Protein AF-A0A484I7B0-F1 (afdb_monomer_lite)

Structure (mmCIF, N/CA/C/O backbone):
data_AF-A0A484I7B0-F1
#
_entry.id   AF-A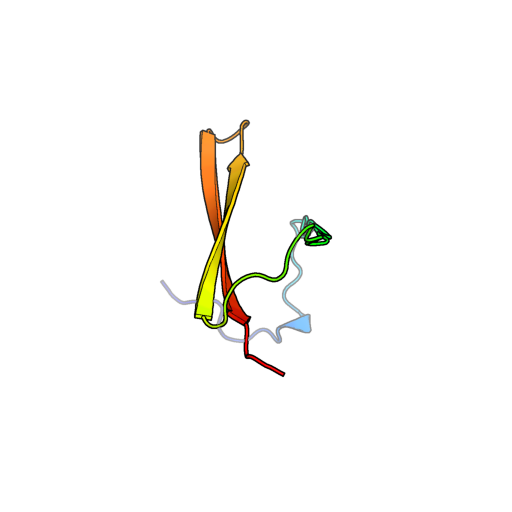0A484I7B0-F1
#
loop_
_atom_site.group_PDB
_atom_site.id
_atom_site.type_symbol
_atom_site.label_atom_id
_atom_site.label_alt_id
_atom_site.label_comp_id
_atom_site.label_asym_id
_atom_site.label_entity_id
_atom_site.label_seq_id
_atom_site.pdbx_PDB_ins_code
_atom_site.Cartn_x
_atom_site.Cartn_y
_atom_site.Cartn_z
_atom_site.occupancy
_atom_site.B_iso_or_equiv
_atom_site.auth_seq_id
_atom_site.auth_comp_id
_atom_site.auth_asym_id
_atom_site.auth_atom_id
_atom_site.pdbx_PDB_model_num
ATOM 1 N N . MET A 1 1 ? 17.805 -30.172 -14.012 1.00 34.59 1 MET A N 1
ATOM 2 C CA . MET A 1 1 ? 18.388 -28.838 -13.766 1.00 34.59 1 MET A CA 1
ATOM 3 C C . MET A 1 1 ? 18.579 -28.718 -12.265 1.00 34.59 1 MET A C 1
ATOM 5 O O . MET A 1 1 ? 17.629 -28.449 -11.546 1.00 34.59 1 MET A O 1
ATOM 9 N N . THR A 1 2 ? 19.751 -29.122 -11.787 1.00 42.06 2 THR A N 1
ATOM 10 C CA . THR A 1 2 ? 20.112 -29.201 -10.368 1.00 42.06 2 THR A CA 1
ATOM 11 C C . THR A 1 2 ? 20.369 -27.800 -9.826 1.00 42.06 2 THR A C 1
ATOM 13 O O . THR A 1 2 ? 21.225 -27.091 -10.353 1.00 42.06 2 THR A O 1
ATOM 16 N N . GLY A 1 3 ? 19.611 -27.408 -8.802 1.00 44.22 3 GLY A N 1
ATOM 17 C CA . GLY A 1 3 ? 19.859 -26.195 -8.032 1.00 44.22 3 GLY A CA 1
ATOM 18 C C . GLY A 1 3 ? 21.238 -26.229 -7.377 1.00 44.22 3 GLY A C 1
ATOM 19 O O . GLY A 1 3 ? 21.772 -27.299 -7.082 1.00 44.22 3 GLY A O 1
ATOM 20 N N . GLN A 1 4 ? 21.815 -25.045 -7.178 1.00 54.16 4 GLN A N 1
ATOM 21 C CA . GLN A 1 4 ? 23.032 -24.837 -6.399 1.00 54.16 4 GLN A CA 1
ATOM 22 C C . GLN A 1 4 ? 22.790 -25.318 -4.962 1.00 54.16 4 GLN A C 1
ATOM 24 O O . GLN A 1 4 ? 22.264 -24.593 -4.124 1.00 54.16 4 GLN A O 1
ATOM 29 N N . GLN A 1 5 ? 23.128 -26.576 -4.699 1.00 56.84 5 GLN A N 1
ATOM 30 C CA . GLN A 1 5 ? 23.004 -27.210 -3.397 1.00 56.84 5 GLN A CA 1
ATOM 31 C C . GLN A 1 5 ? 24.399 -27.276 -2.775 1.00 56.84 5 GLN A C 1
ATOM 33 O O . GLN A 1 5 ? 25.244 -28.024 -3.259 1.00 56.84 5 GLN A O 1
ATOM 38 N N . GLY A 1 6 ? 24.641 -26.482 -1.725 1.00 57.47 6 GLY A N 1
ATOM 39 C CA . GLY A 1 6 ? 25.815 -26.666 -0.862 1.00 57.47 6 GLY A CA 1
ATOM 40 C C . GLY A 1 6 ? 26.596 -25.425 -0.432 1.00 57.47 6 GLY A C 1
ATOM 41 O O . GLY A 1 6 ? 27.550 -25.595 0.317 1.00 57.47 6 GLY A O 1
ATOM 42 N N . LEU A 1 7 ? 26.232 -24.208 -0.849 1.00 60.59 7 LEU A N 1
ATOM 43 C CA . LEU A 1 7 ? 26.917 -23.002 -0.368 1.00 60.59 7 LEU A CA 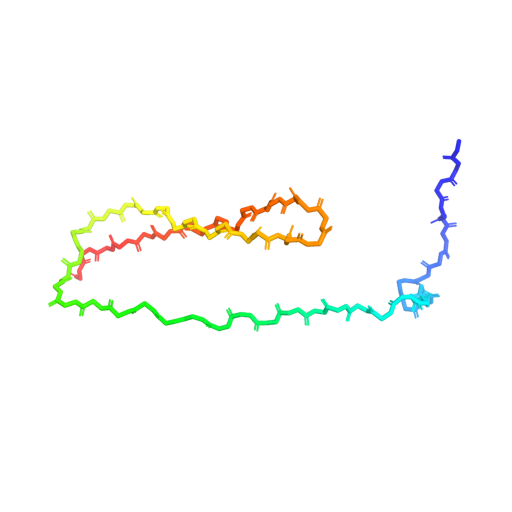1
ATOM 44 C C . LEU A 1 7 ? 26.177 -22.399 0.838 1.00 60.59 7 LEU A C 1
ATOM 46 O O . LEU A 1 7 ? 24.956 -22.220 0.764 1.00 60.59 7 LEU A O 1
ATOM 50 N N . PRO A 1 8 ? 26.876 -22.0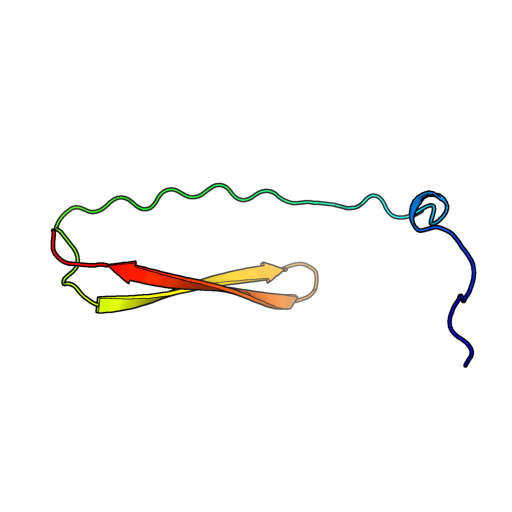79 1.943 1.00 58.28 8 PRO A N 1
ATOM 51 C CA . PRO A 1 8 ? 26.327 -21.244 3.003 1.00 58.28 8 PRO A CA 1
ATOM 52 C C . PRO A 1 8 ? 25.820 -19.929 2.401 1.00 58.28 8 PRO A C 1
ATOM 54 O O . PRO A 1 8 ? 26.465 -19.365 1.522 1.00 58.28 8 PRO A O 1
ATOM 57 N N . VAL A 1 9 ? 24.693 -19.398 2.887 1.00 58.12 9 VAL A N 1
ATOM 58 C CA . VAL A 1 9 ? 24.125 -18.127 2.383 1.00 58.12 9 VAL A CA 1
ATOM 59 C C . VAL A 1 9 ? 25.152 -16.982 2.431 1.00 58.12 9 VAL A C 1
ATOM 61 O O . VAL A 1 9 ? 25.150 -16.120 1.560 1.00 58.12 9 VAL A O 1
ATOM 64 N N . SER A 1 10 ? 26.084 -17.016 3.391 1.00 59.09 10 SER A N 1
ATOM 65 C CA . SER A 1 10 ? 27.202 -16.071 3.511 1.00 59.09 10 SER A CA 1
ATOM 66 C C . SER A 1 10 ? 28.211 -16.112 2.357 1.00 59.09 10 SER A C 1
ATOM 68 O O . SER A 1 10 ? 28.980 -15.170 2.195 1.00 59.09 10 SER A O 1
ATOM 70 N N . GLU A 1 11 ? 28.240 -17.192 1.577 1.00 58.34 11 GLU A N 1
ATOM 71 C CA . GLU A 1 11 ? 29.152 -17.400 0.444 1.00 58.34 11 GLU A CA 1
ATOM 72 C C . GLU A 1 11 ? 28.481 -17.137 -0.911 1.00 58.34 11 GLU A C 1
ATOM 74 O O . GLU A 1 11 ? 29.130 -17.199 -1.957 1.00 58.34 11 GLU A O 1
ATOM 79 N N . ILE A 1 12 ? 27.189 -16.794 -0.918 1.00 61.72 12 ILE A N 1
ATOM 80 C CA . ILE A 1 12 ? 26.502 -16.330 -2.122 1.00 61.72 12 ILE A CA 1
ATOM 81 C C . ILE A 1 12 ? 26.917 -14.875 -2.364 1.00 61.72 12 ILE A C 1
ATOM 83 O O . ILE A 1 12 ? 26.275 -13.930 -1.908 1.00 61.72 12 ILE A O 1
ATOM 87 N N . ILE A 1 13 ? 28.022 -14.684 -3.087 1.00 55.94 13 ILE A N 1
ATOM 88 C CA . ILE A 1 13 ? 28.460 -13.357 -3.524 1.00 55.94 13 ILE A CA 1
ATOM 89 C C . ILE A 1 13 ? 27.527 -12.891 -4.649 1.00 55.94 13 ILE A C 1
ATOM 91 O O . ILE A 1 13 ? 27.653 -13.301 -5.807 1.00 55.94 13 ILE A O 1
ATOM 95 N N . SER A 1 14 ? 26.570 -12.026 -4.309 1.00 59.06 14 SER A N 1
ATOM 96 C CA . SER A 1 14 ? 25.759 -11.327 -5.306 1.00 59.06 14 SER A CA 1
ATOM 97 C C . SER A 1 14 ? 26.633 -10.322 -6.061 1.00 59.06 14 SER A C 1
ATOM 99 O O . SER A 1 14 ? 27.050 -9.308 -5.508 1.00 59.06 14 SER A O 1
ATOM 101 N N . HIS A 1 15 ? 26.910 -10.588 -7.340 1.00 62.88 15 HIS A N 1
ATOM 102 C CA . HIS A 1 15 ? 27.632 -9.659 -8.225 1.00 62.88 15 HIS A CA 1
ATOM 103 C C . HIS A 1 15 ? 26.753 -8.485 -8.689 1.00 62.88 15 HIS A C 1
ATOM 105 O O . HIS A 1 15 ? 27.253 -7.499 -9.228 1.00 62.88 15 HIS A O 1
ATOM 111 N N . HIS A 1 16 ? 25.442 -8.576 -8.464 1.00 61.38 16 HIS A N 1
ATOM 112 C CA . HIS A 1 16 ? 24.516 -7.468 -8.623 1.00 61.38 16 HIS A CA 1
ATOM 113 C C . HIS A 1 16 ? 24.333 -6.801 -7.263 1.00 61.38 16 HIS A C 1
ATOM 115 O O . HIS A 1 16 ? 23.873 -7.439 -6.313 1.00 61.38 16 HIS A O 1
ATOM 121 N N . GLN A 1 17 ? 24.702 -5.521 -7.160 1.00 58.16 17 GLN A N 1
ATOM 122 C CA . GLN A 1 17 ? 24.341 -4.725 -5.991 1.00 58.16 17 GLN A CA 1
ATOM 123 C C . GLN A 1 17 ? 22.826 -4.782 -5.825 1.00 58.16 17 GLN A C 1
ATOM 125 O O . GLN A 1 17 ? 22.086 -4.406 -6.739 1.00 58.16 17 GLN A O 1
ATOM 130 N N . ASN A 1 18 ? 22.383 -5.251 -4.660 1.00 58.09 18 ASN A N 1
ATOM 131 C CA . ASN A 1 18 ? 20.983 -5.169 -4.291 1.00 58.09 18 ASN A CA 1
ATOM 132 C C . ASN A 1 18 ? 20.621 -3.679 -4.256 1.00 58.09 18 ASN A C 1
ATOM 134 O O . ASN A 1 18 ? 21.154 -2.924 -3.443 1.00 58.09 18 ASN A O 1
ATOM 138 N N . LYS A 1 19 ? 19.777 -3.229 -5.186 1.00 65.81 19 LYS A N 1
ATOM 139 C CA . LYS A 1 19 ? 19.239 -1.867 -5.170 1.00 65.81 19 LYS A CA 1
ATOM 140 C C . LYS A 1 19 ? 18.000 -1.876 -4.291 1.00 65.81 19 LYS A C 1
ATOM 142 O O . LYS A 1 19 ? 16.880 -1.917 -4.787 1.00 65.81 19 LYS A O 1
ATOM 147 N N . GLU A 1 20 ? 18.212 -1.917 -2.984 1.00 64.12 20 GLU A N 1
ATOM 148 C CA . GLU A 1 20 ? 17.118 -1.781 -2.030 1.00 64.12 20 GLU A CA 1
ATOM 149 C C . GLU A 1 20 ? 16.640 -0.329 -2.017 1.00 64.12 20 GLU A C 1
ATOM 151 O O . GLU A 1 20 ? 17.431 0.608 -1.899 1.00 64.12 20 GLU A O 1
ATOM 156 N N . VAL A 1 21 ? 15.330 -0.145 -2.174 1.00 66.44 21 VAL A N 1
ATOM 157 C CA . VAL A 1 21 ? 14.677 1.161 -2.109 1.00 66.44 21 VAL A CA 1
ATOM 158 C C . VAL A 1 21 ? 13.793 1.164 -0.873 1.00 66.44 21 VAL A C 1
ATOM 160 O O . VAL A 1 21 ? 12.800 0.443 -0.805 1.00 66.44 21 VAL A O 1
ATOM 163 N N . PHE A 1 22 ? 14.163 1.977 0.114 1.00 67.75 22 PHE A N 1
ATOM 164 C CA . PHE A 1 22 ? 13.342 2.200 1.296 1.00 67.75 22 PHE A CA 1
ATOM 165 C C . PHE A 1 22 ? 12.386 3.363 1.026 1.00 67.75 22 PHE A C 1
ATOM 167 O O . PHE A 1 22 ? 12.831 4.486 0.790 1.00 67.75 22 PHE A O 1
ATOM 174 N N . ILE A 1 23 ? 11.080 3.096 1.043 1.00 67.12 23 ILE A N 1
ATOM 175 C CA . ILE A 1 23 ? 10.044 4.105 0.793 1.00 67.12 23 ILE A CA 1
ATOM 176 C C . ILE A 1 23 ? 9.323 4.387 2.118 1.00 67.12 23 ILE A C 1
ATOM 178 O O . ILE A 1 23 ? 8.366 3.685 2.450 1.00 67.12 23 ILE A O 1
ATOM 182 N N . PRO A 1 24 ? 9.780 5.373 2.915 1.00 68.75 24 PRO A N 1
ATOM 183 C CA . PRO A 1 24 ? 9.075 5.764 4.125 1.00 68.75 24 PRO A CA 1
ATOM 184 C C . PRO A 1 24 ? 7.780 6.488 3.748 1.00 68.75 24 PRO A C 1
ATOM 186 O O . PRO A 1 24 ? 7.784 7.388 2.909 1.00 68.75 24 PRO A O 1
ATOM 189 N N . PHE A 1 25 ? 6.677 6.130 4.397 1.00 65.06 25 PHE A N 1
ATOM 190 C CA . PHE A 1 25 ? 5.416 6.847 4.254 1.00 65.06 25 PHE A CA 1
ATOM 191 C C . PHE A 1 25 ? 4.772 7.082 5.616 1.00 65.06 25 PHE A C 1
ATOM 193 O O . PHE A 1 25 ? 4.896 6.273 6.536 1.00 65.06 25 PHE A O 1
ATOM 200 N N . THR A 1 26 ? 4.060 8.201 5.714 1.00 69.94 26 THR A N 1
ATOM 201 C CA . THR A 1 26 ? 3.281 8.585 6.888 1.00 69.94 26 THR A CA 1
ATOM 202 C C . THR A 1 26 ? 1.844 8.781 6.448 1.00 69.94 26 THR A C 1
ATOM 204 O O . THR A 1 26 ? 1.579 9.525 5.505 1.00 69.94 26 THR A O 1
ATOM 207 N N . ILE A 1 27 ? 0.918 8.122 7.135 1.00 68.38 27 ILE A N 1
ATOM 208 C CA . ILE A 1 27 ? -0.515 8.310 6.928 1.00 68.38 27 ILE A CA 1
ATOM 209 C C . ILE A 1 27 ? -0.981 9.316 7.974 1.00 68.38 27 ILE A C 1
ATOM 211 O O . ILE A 1 27 ? -0.903 9.049 9.171 1.00 68.38 27 ILE A O 1
ATOM 215 N N . SER A 1 28 ? -1.426 10.486 7.526 1.00 71.75 28 SER A N 1
ATOM 216 C CA . SER A 1 28 ? -2.096 11.472 8.369 1.00 71.75 28 SER A CA 1
ATOM 217 C C . SER A 1 28 ? -3.594 11.468 8.077 1.00 71.75 28 SER A C 1
ATOM 219 O O . SER A 1 28 ? -4.021 11.202 6.954 1.00 71.75 28 SER A O 1
ATOM 221 N N . GLN A 1 29 ? -4.398 11.754 9.100 1.00 68.56 29 GLN A N 1
ATOM 222 C CA . GLN A 1 29 ? -5.854 11.803 8.988 1.00 68.56 29 GLN A CA 1
ATOM 223 C C . GLN A 1 29 ? -6.387 13.146 9.482 1.00 68.56 29 GLN A C 1
ATOM 225 O O . GLN A 1 29 ? -5.873 13.713 10.446 1.00 68.56 29 GLN A O 1
ATOM 230 N N . THR A 1 30 ? -7.434 13.642 8.828 1.00 74.50 30 THR A N 1
ATOM 231 C CA . THR A 1 30 ? -8.182 14.834 9.254 1.00 74.50 30 THR A CA 1
ATOM 232 C C . THR A 1 30 ? -9.407 14.484 10.106 1.00 74.50 30 THR A C 1
ATOM 234 O O . THR A 1 30 ? -9.881 15.333 10.854 1.00 74.50 30 THR A O 1
ATOM 237 N N . PHE A 1 31 ? -9.894 13.240 10.035 1.00 74.19 31 PHE A N 1
ATOM 238 C CA . PHE A 1 31 ? -10.990 12.689 10.837 1.00 74.19 31 PHE A CA 1
ATOM 239 C C . PHE A 1 31 ? -10.716 11.195 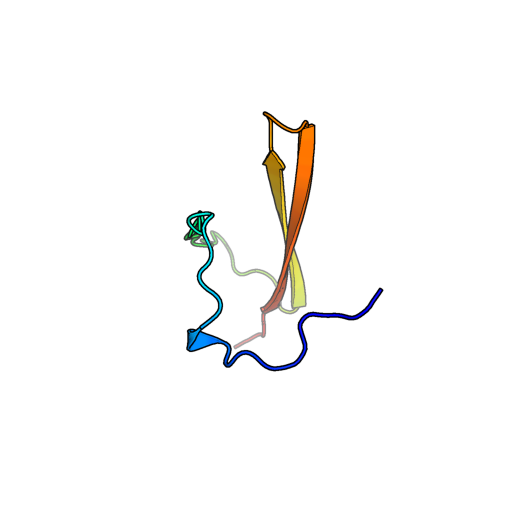11.090 1.00 74.19 31 PHE A C 1
ATOM 241 O O . PHE A 1 31 ? -10.142 10.564 10.198 1.00 74.19 31 PHE A O 1
ATOM 248 N N . PRO A 1 32 ? -11.066 10.619 12.258 1.00 77.75 32 PRO A N 1
ATOM 249 C CA . PRO A 1 32 ? -10.853 9.196 12.505 1.00 77.75 32 PRO A CA 1
ATOM 250 C C . PRO A 1 32 ? -11.589 8.350 11.467 1.00 77.75 32 PRO A C 1
ATOM 252 O O . PRO A 1 32 ? -12.789 8.523 11.241 1.00 77.75 32 PRO A O 1
ATOM 255 N N . PHE A 1 33 ? -10.867 7.426 10.837 1.00 76.94 33 PHE A N 1
ATOM 256 C CA . PHE A 1 33 ? -11.512 6.372 10.069 1.00 76.94 33 PHE A CA 1
ATOM 257 C C . PHE A 1 33 ? -12.405 5.546 11.005 1.00 76.94 33 PHE A C 1
ATOM 259 O O . PHE A 1 33 ? -12.003 5.276 12.139 1.00 76.94 33 PHE A O 1
ATOM 266 N N . PRO A 1 34 ? -13.595 5.123 10.549 1.00 85.69 34 PRO A N 1
ATOM 267 C CA . PRO A 1 34 ? -14.398 4.161 11.287 1.00 85.69 34 PRO A CA 1
ATOM 268 C C . PRO A 1 34 ? -13.585 2.910 11.627 1.00 85.69 34 PRO A C 1
ATOM 270 O O . PRO A 1 34 ? -12.663 2.538 10.889 1.00 85.69 34 PRO A O 1
ATOM 273 N N . SER A 1 35 ? -13.962 2.226 12.704 1.00 89.69 35 SER A N 1
ATOM 274 C CA . SER A 1 35 ? -13.423 0.901 12.985 1.00 89.69 35 SER A CA 1
ATOM 275 C C . SER A 1 35 ? -13.665 -0.030 11.791 1.00 89.69 35 SER A C 1
ATOM 277 O O . SER A 1 35 ? -14.717 -0.005 11.145 1.00 89.69 35 SER A O 1
ATOM 279 N N . GLY A 1 36 ? -12.655 -0.818 11.432 1.00 90.88 36 GLY A N 1
ATOM 280 C CA . GLY A 1 36 ? -12.734 -1.675 10.259 1.00 90.88 36 GLY A CA 1
ATOM 281 C C . GLY A 1 36 ? -11.397 -2.193 9.756 1.00 90.88 36 GLY A C 1
ATOM 282 O O . GLY A 1 36 ? -10.323 -1.822 10.229 1.00 90.88 36 GLY A O 1
ATOM 283 N N . ASN A 1 37 ? -11.489 -3.069 8.760 1.00 92.88 37 ASN A N 1
ATOM 284 C CA . ASN A 1 37 ? -10.342 -3.610 8.047 1.00 92.88 37 ASN A CA 1
ATOM 285 C C . ASN A 1 37 ? -10.161 -2.844 6.741 1.00 92.88 37 ASN A C 1
ATOM 287 O O . ASN A 1 37 ? -11.107 -2.695 5.966 1.00 92.88 37 ASN A O 1
ATOM 291 N N . TYR A 1 38 ? -8.940 -2.391 6.495 1.00 87.75 38 TYR A N 1
ATOM 292 C CA . TYR A 1 38 ? -8.583 -1.607 5.326 1.00 87.75 38 TYR A CA 1
ATOM 293 C C . TYR A 1 38 ? -7.423 -2.264 4.595 1.00 87.75 38 TYR A C 1
ATOM 295 O O . TYR A 1 38 ? -6.511 -2.833 5.198 1.00 87.75 38 TYR A O 1
ATOM 303 N N . VAL A 1 39 ? -7.448 -2.130 3.274 1.00 90.81 39 VAL A N 1
ATOM 304 C CA . VAL A 1 39 ? -6.359 -2.547 2.399 1.00 90.81 39 VAL A CA 1
ATOM 305 C C . VAL A 1 39 ? -5.770 -1.298 1.769 1.00 90.81 39 VAL A C 1
ATOM 307 O O . VAL A 1 39 ? -6.446 -0.582 1.032 1.00 90.81 39 VAL A O 1
ATOM 310 N N . ILE A 1 40 ? -4.502 -1.039 2.062 1.00 85.50 40 ILE A N 1
ATOM 311 C CA . ILE A 1 40 ? -3.725 0.006 1.410 1.00 85.50 40 ILE A CA 1
ATOM 312 C C . ILE A 1 40 ? -2.936 -0.652 0.286 1.00 85.50 40 ILE A C 1
ATOM 314 O O . ILE A 1 40 ? -2.145 -1.563 0.527 1.00 85.50 40 ILE A O 1
ATOM 318 N N . THR A 1 41 ? -3.160 -0.188 -0.939 1.00 90.00 41 THR A N 1
ATOM 319 C CA . THR A 1 41 ? -2.463 -0.688 -2.127 1.00 90.00 41 THR A CA 1
ATOM 320 C C . THR A 1 41 ? -1.571 0.411 -2.676 1.00 90.00 41 THR A C 1
ATOM 322 O O . THR A 1 41 ? -2.054 1.494 -3.005 1.00 90.00 41 THR A O 1
ATOM 325 N N . TYR A 1 42 ? -0.275 0.127 -2.779 1.00 83.19 42 TYR A N 1
ATOM 326 C CA . TYR A 1 42 ? 0.685 0.986 -3.461 1.00 83.19 42 TYR A CA 1
ATOM 327 C C . TYR A 1 42 ? 1.120 0.320 -4.754 1.00 83.19 42 TYR A C 1
ATOM 329 O O . TYR A 1 42 ? 1.795 -0.705 -4.719 1.00 83.19 42 TYR A O 1
ATOM 337 N N . THR A 1 43 ? 0.779 0.925 -5.883 1.00 88.31 43 THR A N 1
ATOM 338 C CA . THR A 1 43 ? 1.246 0.464 -7.188 1.00 88.31 43 THR A CA 1
ATOM 339 C C . THR A 1 43 ? 2.511 1.222 -7.562 1.00 88.31 43 THR A C 1
ATOM 341 O O . THR A 1 43 ? 2.504 2.448 -7.693 1.00 88.31 43 THR A O 1
ATOM 344 N N . ILE A 1 44 ? 3.614 0.495 -7.727 1.00 84.00 44 ILE A N 1
ATOM 345 C CA . ILE A 1 44 ? 4.879 1.053 -8.202 1.00 84.00 44 ILE A CA 1
ATOM 346 C C . ILE A 1 44 ? 4.963 0.802 -9.701 1.00 84.00 44 ILE A C 1
ATOM 348 O O . ILE A 1 44 ? 4.974 -0.344 -10.148 1.00 84.00 44 ILE A O 1
ATOM 352 N N . HIS A 1 45 ? 5.037 1.885 -10.473 1.00 87.19 45 HIS A N 1
ATOM 353 C CA . HIS A 1 45 ? 5.209 1.835 -11.920 1.00 87.19 45 HIS A CA 1
ATOM 354 C C . HIS A 1 45 ? 6.694 1.948 -12.280 1.00 87.19 45 HIS A C 1
ATOM 356 O O . HIS A 1 45 ? 7.303 3.006 -12.106 1.00 87.19 45 HIS A O 1
ATOM 362 N N . ASP A 1 46 ? 7.274 0.878 -12.822 1.00 82.06 46 ASP A N 1
ATOM 363 C CA . ASP A 1 46 ? 8.571 0.946 -13.488 1.00 82.06 46 ASP A CA 1
ATOM 364 C C . ASP A 1 46 ? 8.365 1.442 -14.921 1.00 82.06 46 ASP A C 1
ATOM 366 O O . ASP A 1 46 ? 7.951 0.706 -15.818 1.00 82.06 46 ASP A O 1
ATOM 370 N N . THR A 1 47 ? 8.663 2.719 -15.135 1.00 81.19 47 THR A N 1
ATOM 371 C CA . THR A 1 47 ? 8.524 3.372 -16.440 1.00 81.19 47 THR A CA 1
ATOM 372 C C . THR A 1 47 ? 9.562 2.913 -17.464 1.00 81.19 47 THR A C 1
ATOM 374 O O . THR A 1 47 ? 9.313 3.052 -18.659 1.00 81.19 47 THR A O 1
ATOM 377 N N . ASN A 1 48 ? 10.692 2.335 -17.040 1.00 76.38 48 ASN A N 1
ATOM 378 C CA . ASN A 1 48 ? 11.731 1.852 -17.955 1.00 76.38 48 ASN A CA 1
ATOM 379 C C . ASN A 1 48 ? 11.391 0.468 -18.512 1.00 76.38 48 ASN A C 1
ATOM 381 O O . ASN A 1 48 ? 11.622 0.203 -19.690 1.00 76.38 48 ASN A O 1
ATOM 385 N N . LEU A 1 49 ? 10.848 -0.412 -17.665 1.00 76.44 49 LEU A N 1
ATOM 386 C CA . LEU A 1 49 ? 10.456 -1.775 -18.044 1.00 76.44 49 LEU A CA 1
ATOM 387 C C . LEU A 1 49 ? 8.967 -1.900 -18.401 1.00 76.44 49 LEU A C 1
ATOM 389 O O . LEU A 1 49 ? 8.524 -2.976 -18.800 1.00 76.44 49 LEU A O 1
ATOM 393 N N . GLY A 1 50 ? 8.180 -0.832 -18.225 1.00 81.56 50 GLY A N 1
ATOM 394 C CA . GLY A 1 50 ? 6.728 -0.821 -18.447 1.00 81.56 50 GLY A CA 1
ATOM 395 C C . GLY A 1 50 ? 5.951 -1.748 -17.508 1.00 81.56 50 GLY A C 1
ATOM 396 O O . GLY A 1 50 ? 4.781 -2.035 -17.747 1.00 81.56 50 GLY A O 1
ATOM 397 N N . SER A 1 51 ? 6.608 -2.249 -16.464 1.00 81.81 51 SER A N 1
ATOM 398 C CA . SER A 1 51 ? 6.046 -3.202 -15.513 1.00 81.81 51 SER A CA 1
ATOM 399 C C . SER A 1 51 ? 5.533 -2.468 -14.283 1.00 81.81 51 SER A C 1
ATOM 401 O O . SER A 1 51 ? 5.960 -1.358 -13.969 1.00 81.81 51 SER A O 1
ATOM 403 N N . SER A 1 52 ? 4.581 -3.060 -13.575 1.00 88.25 52 SER A N 1
ATOM 404 C CA . SER A 1 52 ? 4.102 -2.519 -12.306 1.00 88.25 52 SER A CA 1
ATOM 405 C C . SER A 1 52 ? 3.944 -3.637 -11.301 1.00 88.25 52 SER A C 1
ATOM 407 O O . SER A 1 52 ? 3.657 -4.774 -11.678 1.00 88.25 52 SER A O 1
ATOM 409 N N . PHE A 1 53 ? 4.158 -3.318 -10.033 1.00 87.00 53 PHE A N 1
ATOM 410 C CA . PHE A 1 53 ? 3.933 -4.258 -8.948 1.00 87.00 53 PHE A CA 1
ATOM 411 C C . PHE A 1 53 ? 3.258 -3.562 -7.777 1.00 87.00 53 PHE A C 1
ATOM 413 O O . PHE A 1 53 ? 3.511 -2.385 -7.504 1.00 87.00 53 PHE A O 1
ATOM 420 N N . ASP A 1 54 ? 2.404 -4.319 -7.096 1.00 89.69 54 ASP A N 1
ATOM 421 C CA . ASP A 1 54 ? 1.642 -3.831 -5.960 1.00 89.69 54 ASP A CA 1
ATOM 422 C C . ASP A 1 54 ? 2.313 -4.230 -4.650 1.00 89.69 54 ASP A C 1
ATOM 424 O O . ASP A 1 54 ? 2.719 -5.377 -4.446 1.00 89.69 54 ASP A O 1
ATOM 428 N N . VAL A 1 55 ? 2.381 -3.272 -3.734 1.00 85.44 55 VAL A N 1
ATOM 429 C CA . VAL A 1 55 ? 2.679 -3.502 -2.326 1.00 85.44 55 VAL A CA 1
ATOM 430 C C . VAL A 1 55 ? 1.373 -3.346 -1.563 1.00 85.44 55 VAL A C 1
ATOM 432 O O . VAL A 1 55 ? 0.830 -2.245 -1.446 1.00 85.44 55 VAL A O 1
ATOM 435 N N . VAL A 1 56 ? 0.861 -4.469 -1.068 1.00 89.19 56 VAL A N 1
ATOM 436 C CA . VAL A 1 56 ? -0.404 -4.533 -0.335 1.00 89.19 56 VAL A CA 1
ATOM 437 C C . VAL A 1 56 ? -0.119 -4.536 1.161 1.00 89.19 56 VAL A C 1
ATOM 439 O O . VAL A 1 56 ? 0.659 -5.353 1.658 1.00 89.19 56 VAL A O 1
ATOM 442 N N . LYS A 1 57 ? -0.764 -3.625 1.887 1.00 85.88 57 LYS A N 1
ATOM 443 C CA . LYS A 1 57 ? -0.731 -3.569 3.345 1.00 85.88 57 LYS A CA 1
ATOM 444 C C . LYS A 1 57 ? -2.145 -3.634 3.897 1.00 85.88 57 LYS A C 1
ATOM 446 O O . LYS A 1 57 ? -2.940 -2.718 3.713 1.00 85.88 57 LYS A O 1
ATOM 451 N N . GLU A 1 58 ? -2.424 -4.701 4.625 1.00 91.12 58 GLU A N 1
ATOM 452 C CA . GLU A 1 58 ? -3.648 -4.830 5.407 1.00 91.12 58 GLU A CA 1
ATOM 453 C C . GLU A 1 58 ? -3.457 -4.145 6.762 1.00 91.12 58 GLU A C 1
ATOM 455 O O . GLU A 1 58 ? -2.428 -4.326 7.428 1.00 91.12 58 GLU A O 1
ATOM 460 N N . ILE A 1 59 ? -4.433 -3.327 7.1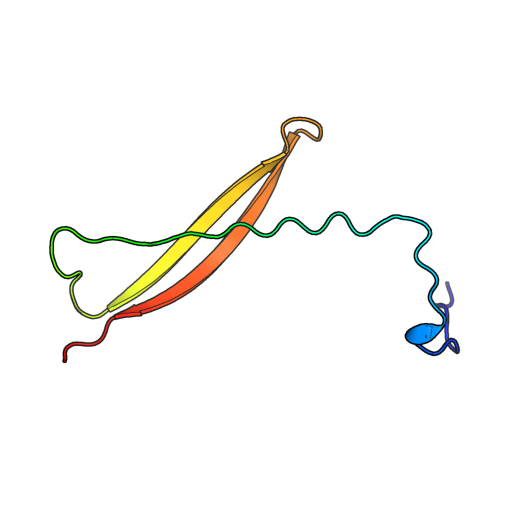47 1.00 88.00 59 ILE A N 1
ATOM 461 C CA . ILE A 1 59 ? -4.492 -2.679 8.455 1.00 88.00 59 ILE A CA 1
ATOM 462 C C . ILE A 1 59 ? -5.880 -2.873 9.063 1.00 88.00 59 ILE A C 1
ATOM 464 O O . ILE A 1 59 ? -6.887 -2.916 8.358 1.00 88.00 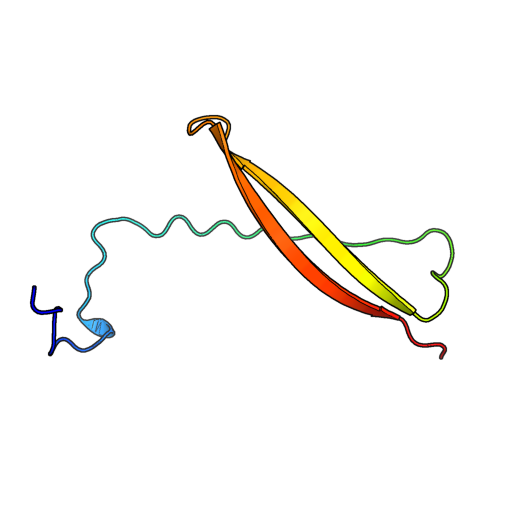59 ILE A O 1
ATOM 468 N N . THR A 1 60 ? -5.929 -2.930 10.387 1.00 90.19 60 THR A N 1
ATOM 469 C CA . THR A 1 60 ? -7.175 -2.925 11.152 1.00 90.19 60 THR A CA 1
ATOM 470 C C . THR A 1 60 ? -7.184 -1.686 12.027 1.00 90.19 60 THR A C 1
ATOM 472 O O . THR A 1 60 ? -6.214 -1.415 12.733 1.00 90.19 60 THR A O 1
ATOM 475 N N . ILE A 1 61 ? -8.277 -0.935 11.963 1.00 87.25 61 ILE A N 1
ATOM 476 C CA . ILE A 1 61 ? -8.556 0.198 12.839 1.00 87.25 61 ILE A CA 1
ATOM 477 C C . ILE A 1 61 ? -9.591 -0.290 13.847 1.00 87.25 61 ILE A C 1
ATOM 479 O O . ILE A 1 61 ? -10.680 -0.715 13.463 1.00 87.25 61 ILE A O 1
ATOM 483 N N . THR A 1 62 ? -9.237 -0.285 15.125 1.00 85.69 62 THR A N 1
ATOM 484 C CA . THR A 1 62 ? -10.145 -0.620 16.226 1.00 85.69 62 THR A CA 1
ATOM 485 C C . THR A 1 62 ? -10.680 0.661 16.855 1.00 85.69 62 THR A C 1
ATOM 487 O O . THR A 1 62 ? -9.998 1.683 16.833 1.00 85.69 62 THR A O 1
ATOM 490 N N . GLU A 1 63 ? -11.896 0.614 17.397 1.00 79.38 63 GLU A N 1
ATOM 491 C CA . GLU A 1 63 ? -12.334 1.628 18.364 1.00 79.38 63 GLU A CA 1
ATOM 492 C C . GLU A 1 63 ? -11.481 1.513 19.636 1.00 79.38 63 GLU A C 1
ATOM 494 O O . GLU A 1 63 ? -11.056 0.406 19.985 1.00 79.38 63 GLU A O 1
ATOM 499 N N . ASP A 1 64 ? -11.198 2.656 20.264 1.00 65.56 64 ASP A N 1
ATOM 500 C CA . ASP A 1 64 ? -10.446 2.751 21.524 1.00 65.56 64 ASP A CA 1
ATOM 501 C C . ASP A 1 64 ? -11.235 2.193 22.723 1.00 65.56 64 ASP A C 1
ATOM 503 O O . ASP A 1 64 ? -12.468 2.420 22.794 1.00 65.56 64 ASP A O 1
#

Foldseek 3Di:
DDDPPDDDPVPPPDPDPPPDDDDDDDDDDPDDDPFDKDKDWDWDQDPVVRDIDIDIDIDTDHDD

Organism: NCBI:txid1798806

pLDDT: mean 73.38, std 13.99, range [34.59, 92.88]

Radius of gyration: 19.65 Å; chains: 1; bounding box: 44×44×40 Å

Sequence (64 aa):
MTGQQGLPVSEIISHHQNKEVFIPFTISQTFPFPSGNYVITYTIHDTNLGSSFDVVKEITITED

Secondary structure (DSSP, 8-state):
-----S--GGG---SS-------------SSPPPSEEEEEEEEEEETTTTEEEEEEEEEEEPP-